Protein AF-A0A3A2IZK6-F1 (afdb_monomer_lite)

pLDDT: mean 93.67, std 5.5, range [66.69, 98.25]

Secondary structure (DSSP, 8-state):
-EEEEEEEEETTTTEEEEEEEEEESSSTT-S-EEEEEES--PPPEE--TTSHHHHHHHHHTT--

Structure (mmCIF, N/CA/C/O backbone):
data_AF-A0A3A2IZK6-F1
#
_entry.id   AF-A0A3A2IZK6-F1
#
loop_
_atom_site.group_PDB
_atom_site.id
_atom_site.type_symbol
_atom_site.label_atom_id
_atom_site.label_alt_id
_atom_site.label_comp_id
_atom_site.label_asym_id
_atom_site.label_entity_id
_atom_site.label_seq_id
_atom_site.pdbx_PDB_ins_code
_atom_site.Cartn_x
_atom_site.Cartn_y
_atom_site.Cartn_z
_atom_site.occupancy
_atom_site.B_iso_or_equiv
_atom_site.auth_seq_id
_atom_site.auth_comp_id
_atom_site.auth_asym_id
_atom_site.auth_atom_id
_atom_site.pdbx_PDB_model_num
ATOM 1 N N . MET A 1 1 ? 5.411 4.976 -18.215 1.00 92.06 1 MET A N 1
ATOM 2 C CA . MET A 1 1 ? 6.146 4.729 -16.958 1.00 92.06 1 MET A CA 1
ATOM 3 C C . MET A 1 1 ? 5.138 4.472 -15.860 1.00 92.06 1 MET A C 1
ATOM 5 O O . MET A 1 1 ? 4.147 5.190 -15.784 1.00 92.06 1 MET A O 1
ATOM 9 N N . SER A 1 2 ? 5.363 3.453 -15.039 1.00 97.69 2 SER A N 1
ATOM 10 C CA . SER A 1 2 ? 4.457 3.069 -13.955 1.00 97.69 2 SER A CA 1
ATOM 11 C C . SER A 1 2 ? 5.227 2.610 -12.723 1.00 97.69 2 SER A C 1
ATOM 13 O O . SER A 1 2 ? 6.403 2.250 -12.804 1.00 97.69 2 SER A O 1
ATOM 15 N N . ALA A 1 3 ? 4.548 2.642 -11.579 1.00 96.06 3 ALA A N 1
ATOM 16 C CA . ALA A 1 3 ? 5.053 2.127 -10.319 1.00 96.06 3 ALA A CA 1
ATOM 17 C C . ALA A 1 3 ? 4.162 0.977 -9.850 1.00 96.06 3 ALA A C 1
ATOM 19 O O . ALA A 1 3 ? 2.935 1.069 -9.930 1.00 96.06 3 ALA A O 1
ATOM 20 N N . LYS A 1 4 ? 4.781 -0.077 -9.324 1.00 95.38 4 LYS A N 1
ATOM 21 C CA . LYS A 1 4 ? 4.094 -1.139 -8.592 1.00 95.38 4 LYS A CA 1
ATOM 22 C C . LYS A 1 4 ? 4.524 -1.068 -7.132 1.00 95.38 4 LYS A C 1
ATOM 24 O O . LYS A 1 4 ? 5.716 -0.982 -6.844 1.00 95.38 4 LYS A O 1
ATOM 29 N N . LYS A 1 5 ? 3.539 -1.094 -6.238 1.00 93.12 5 LYS A N 1
ATOM 30 C CA . LYS A 1 5 ? 3.727 -1.158 -4.790 1.00 93.12 5 LYS A CA 1
ATOM 31 C C . LYS A 1 5 ? 3.068 -2.413 -4.260 1.00 93.12 5 LYS A C 1
ATOM 33 O O . LYS A 1 5 ? 1.909 -2.663 -4.593 1.00 93.12 5 LYS A O 1
ATOM 38 N N . GLY A 1 6 ? 3.771 -3.135 -3.409 1.00 92.31 6 GLY A N 1
ATOM 39 C CA . GLY A 1 6 ? 3.194 -4.204 -2.610 1.00 92.31 6 GLY A CA 1
ATOM 40 C C . GLY A 1 6 ? 3.296 -3.842 -1.140 1.00 92.31 6 GLY A C 1
ATOM 41 O O . GLY A 1 6 ? 4.270 -3.242 -0.674 1.00 92.31 6 GLY A O 1
ATOM 42 N N . GLY A 1 7 ? 2.242 -4.169 -0.413 1.00 91.75 7 GLY A N 1
ATOM 43 C CA . GLY A 1 7 ? 2.122 -3.883 1.001 1.00 91.75 7 GLY A CA 1
ATOM 44 C C . GLY A 1 7 ? 1.306 -4.955 1.693 1.00 91.75 7 GLY A C 1
ATOM 45 O O . GLY A 1 7 ? 0.562 -5.699 1.056 1.00 91.75 7 GLY A O 1
ATOM 46 N N . GLU A 1 8 ? 1.456 -5.004 3.005 1.00 93.75 8 GLU A N 1
ATOM 47 C CA . GLU A 1 8 ? 0.717 -5.901 3.881 1.00 93.75 8 GLU A CA 1
ATOM 48 C C . GLU A 1 8 ? -0.216 -5.082 4.765 1.00 93.75 8 GLU A C 1
ATOM 50 O O . GLU A 1 8 ? 0.126 -3.970 5.181 1.00 93.75 8 GLU A O 1
ATOM 55 N N . TYR A 1 9 ? -1.381 -5.653 5.056 1.00 94.94 9 TYR A N 1
ATOM 56 C CA . TYR A 1 9 ? -2.380 -5.079 5.946 1.00 94.94 9 TYR A CA 1
ATOM 57 C C . TYR A 1 9 ? -2.549 -5.970 7.174 1.00 94.94 9 TYR A C 1
ATOM 59 O O . TYR A 1 9 ? -2.739 -7.178 7.043 1.00 94.94 9 TYR A O 1
ATOM 67 N N . ASP A 1 10 ? -2.544 -5.364 8.357 1.00 95.56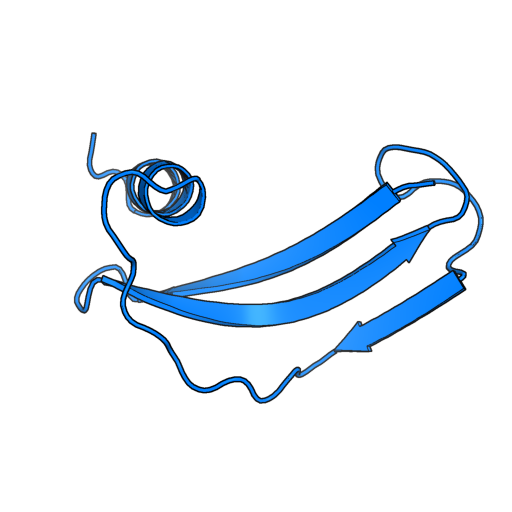 10 ASP A N 1
ATOM 68 C CA . ASP A 1 10 ? -3.049 -5.993 9.575 1.00 95.56 10 ASP A CA 1
ATOM 69 C C . ASP A 1 10 ? -4.540 -5.646 9.699 1.00 95.56 10 ASP A C 1
ATOM 71 O O . ASP A 1 10 ? -4.916 -4.527 10.069 1.00 95.56 10 ASP A O 1
ATOM 75 N N . CYS A 1 11 ? -5.398 -6.600 9.330 1.00 95.62 11 CYS A N 1
ATOM 76 C CA . CYS A 1 11 ? -6.850 -6.430 9.331 1.00 95.62 11 CYS A CA 1
ATOM 77 C C . CYS A 1 11 ? -7.440 -6.244 10.734 1.00 95.62 11 CYS A C 1
ATOM 79 O O . CYS A 1 11 ? -8.516 -5.654 10.852 1.00 95.62 11 CYS A O 1
ATOM 81 N N . GLU A 1 12 ? -6.767 -6.697 11.791 1.00 95.69 12 GLU A N 1
ATOM 82 C CA . GLU A 1 12 ? -7.239 -6.547 13.169 1.00 95.69 12 GLU A CA 1
ATOM 83 C C . GLU A 1 12 ? -6.857 -5.176 13.726 1.00 95.69 12 GLU A C 1
ATOM 85 O O . GLU A 1 12 ? -7.704 -4.465 14.267 1.00 95.69 12 GLU A O 1
ATOM 90 N N . LYS A 1 13 ? -5.600 -4.768 13.526 1.00 95.81 13 LYS A N 1
ATOM 91 C CA . LYS A 1 13 ? -5.050 -3.519 14.076 1.00 95.81 13 LYS A CA 1
ATOM 92 C C . LYS A 1 13 ? -5.238 -2.305 13.172 1.00 95.81 13 LYS A C 1
ATOM 94 O O . LYS A 1 13 ? -4.897 -1.197 13.578 1.00 95.81 13 LYS A O 1
ATOM 99 N N . ALA A 1 14 ? -5.755 -2.501 11.959 1.00 95.31 14 ALA A N 1
ATOM 100 C CA . ALA A 1 14 ? -5.917 -1.458 10.948 1.00 95.31 14 ALA A CA 1
ATOM 101 C C . ALA A 1 14 ? -4.605 -0.697 10.669 1.00 95.31 14 ALA A C 1
ATOM 103 O O . ALA A 1 14 ? -4.568 0.536 10.600 1.00 95.31 14 ALA A O 1
ATOM 104 N N . THR A 1 15 ? -3.516 -1.451 10.506 1.00 96.31 15 THR A N 1
ATOM 105 C CA . THR A 1 15 ? -2.205 -0.919 10.117 1.00 96.31 15 THR A CA 1
ATOM 106 C C . THR A 1 15 ? -1.773 -1.476 8.765 1.00 96.31 15 THR A C 1
ATOM 108 O O . THR A 1 15 ? -2.297 -2.484 8.288 1.00 96.31 15 THR A O 1
ATOM 111 N N . ALA A 1 16 ? -0.837 -0.791 8.112 1.00 94.50 16 ALA A N 1
ATOM 112 C CA . ALA A 1 16 ? -0.270 -1.217 6.842 1.00 94.50 16 ALA A CA 1
ATOM 113 C C . ALA A 1 16 ? 1.231 -0.928 6.780 1.00 94.50 16 ALA A C 1
ATOM 115 O O . ALA A 1 16 ? 1.694 0.075 7.329 1.00 94.50 16 ALA A O 1
ATOM 116 N N . ARG A 1 17 ? 1.979 -1.753 6.047 1.00 93.50 17 ARG A N 1
ATOM 117 C CA . ARG A 1 17 ? 3.389 -1.497 5.707 1.00 93.50 17 ARG A CA 1
ATOM 118 C C . ARG A 1 17 ? 3.663 -1.753 4.233 1.00 93.50 17 ARG A C 1
ATOM 120 O O . ARG A 1 17 ? 3.002 -2.581 3.613 1.00 93.50 17 ARG A O 1
ATOM 127 N N . GLU A 1 18 ? 4.628 -1.035 3.672 1.00 92.88 18 GLU A N 1
ATOM 128 C CA . GLU A 1 18 ? 5.089 -1.226 2.294 1.00 92.88 18 GLU A CA 1
ATOM 129 C C . GLU A 1 18 ? 6.262 -2.209 2.315 1.00 92.88 18 GLU A C 1
ATOM 131 O O . GLU A 1 18 ? 7.201 -2.019 3.084 1.00 92.88 18 GLU A O 1
ATOM 136 N N . ILE A 1 19 ? 6.199 -3.268 1.508 1.00 94.38 19 ILE A N 1
ATOM 137 C CA . ILE A 1 19 ? 7.219 -4.330 1.489 1.00 94.38 19 ILE A CA 1
ATOM 138 C C . ILE A 1 19 ? 8.029 -4.334 0.192 1.00 94.38 19 ILE A C 1
ATOM 140 O O . ILE A 1 19 ? 9.185 -4.760 0.193 1.00 94.38 19 ILE A O 1
ATOM 144 N N . GLU A 1 20 ? 7.455 -3.820 -0.897 1.00 94.62 20 GLU A N 1
ATOM 145 C CA . GLU A 1 20 ? 8.087 -3.776 -2.215 1.00 94.62 20 GLU A CA 1
ATOM 146 C C . GLU A 1 20 ? 7.707 -2.505 -2.982 1.00 94.62 20 GLU A C 1
ATOM 148 O O . GLU A 1 20 ? 6.578 -2.007 -2.900 1.00 94.62 20 GLU A O 1
ATOM 153 N N . TYR A 1 21 ? 8.660 -2.019 -3.773 1.00 94.88 21 TYR A N 1
ATOM 154 C CA . TYR A 1 21 ? 8.483 -0.914 -4.703 1.00 94.88 21 TYR A CA 1
ATOM 155 C C . TYR A 1 21 ? 9.274 -1.173 -5.981 1.00 94.88 21 TYR A C 1
ATOM 157 O O . TYR A 1 21 ? 10.479 -1.424 -5.933 1.00 94.88 21 TYR A O 1
ATOM 165 N N . SER A 1 22 ? 8.623 -1.046 -7.133 1.00 97.19 22 SER A N 1
ATOM 166 C CA . SER A 1 22 ? 9.264 -1.212 -8.439 1.00 97.19 22 SER A CA 1
ATOM 167 C C . SER A 1 22 ? 8.814 -0.134 -9.422 1.00 97.19 22 SER A C 1
ATOM 169 O O . SER A 1 22 ? 7.633 0.217 -9.473 1.00 97.19 22 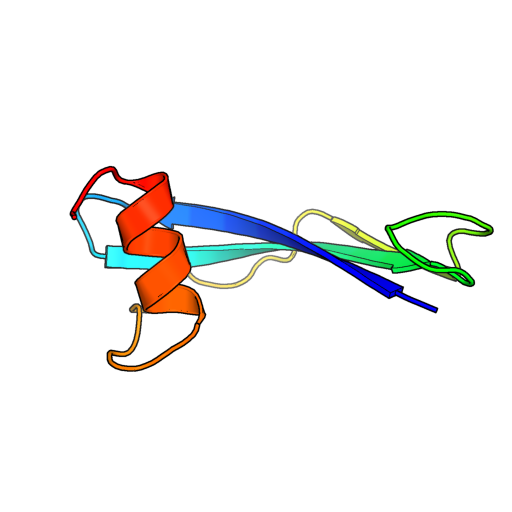SER A O 1
ATOM 171 N N . LEU A 1 23 ? 9.747 0.360 -10.239 1.00 97.69 23 LEU A N 1
ATOM 172 C CA . LEU A 1 23 ? 9.499 1.301 -11.332 1.00 97.69 23 LEU A CA 1
ATOM 173 C C . LEU A 1 23 ? 9.738 0.639 -12.679 1.00 97.69 23 LEU A C 1
ATOM 175 O O . LEU A 1 23 ? 10.782 0.029 -12.906 1.00 97.69 23 LEU A O 1
ATOM 179 N N . TYR A 1 24 ? 8.801 0.853 -13.591 1.00 98.25 24 TYR A N 1
ATOM 180 C CA . TYR A 1 24 ? 8.805 0.288 -14.931 1.00 98.25 24 TYR A CA 1
ATOM 181 C C . TYR A 1 24 ? 8.719 1.397 -15.980 1.00 98.25 24 TYR A C 1
ATOM 183 O O . TYR A 1 24 ? 7.996 2.382 -15.796 1.00 98.25 24 TYR A O 1
ATOM 191 N N . SER A 1 25 ? 9.449 1.251 -17.089 1.00 98.06 25 SER A N 1
ATOM 192 C CA . SER A 1 25 ? 9.504 2.268 -18.150 1.00 98.06 25 SER A CA 1
ATOM 193 C C . SER A 1 25 ? 8.151 2.496 -18.831 1.00 98.06 25 SER A C 1
ATOM 195 O O . SER A 1 25 ? 7.842 3.616 -19.244 1.00 98.06 25 SER A O 1
ATOM 197 N N . GLU A 1 26 ? 7.298 1.475 -18.885 1.00 98.19 26 GLU A N 1
ATOM 198 C CA . GLU A 1 26 ? 5.980 1.530 -19.518 1.00 98.19 26 GLU A CA 1
ATOM 199 C C . GLU A 1 26 ? 4.858 1.410 -18.480 1.00 98.19 26 GLU A C 1
ATOM 201 O O . GLU A 1 26 ? 5.078 1.587 -17.279 1.00 98.19 26 GLU A O 1
ATOM 206 N N . ASN A 1 27 ? 3.623 1.244 -18.940 1.00 97.38 27 ASN A N 1
ATOM 207 C CA . ASN A 1 27 ? 2.441 1.216 -18.084 1.00 97.38 27 ASN A CA 1
ATOM 208 C C . ASN A 1 27 ? 2.190 -0.192 -17.534 1.00 97.38 27 ASN A C 1
ATOM 210 O O . ASN A 1 27 ? 2.663 -1.173 -18.095 1.00 97.38 27 ASN A O 1
ATOM 214 N N . MET A 1 28 ? 1.423 -0.288 -16.445 1.00 95.25 28 MET A N 1
ATOM 215 C CA . MET A 1 28 ? 0.969 -1.567 -15.874 1.00 95.25 28 MET A CA 1
ATOM 216 C C . MET A 1 28 ? 2.098 -2.557 -15.530 1.00 95.25 28 MET A C 1
ATOM 218 O O . MET A 1 28 ? 1.904 -3.767 -15.595 1.00 95.25 28 MET A O 1
ATOM 222 N N . GLY A 1 29 ? 3.282 -2.060 -15.161 1.00 95.00 29 GLY A N 1
ATOM 223 C CA . GLY A 1 29 ? 4.440 -2.908 -14.867 1.00 95.00 29 GLY A CA 1
ATOM 224 C C . GLY A 1 29 ? 5.121 -3.516 -16.100 1.00 95.00 29 GLY A C 1
ATOM 225 O O . GLY A 1 29 ? 5.877 -4.471 -15.960 1.00 95.00 29 GLY A O 1
ATOM 226 N N . ALA A 1 30 ? 4.850 -2.997 -17.300 1.00 96.94 30 ALA A N 1
ATOM 227 C CA . ALA A 1 30 ? 5.472 -3.453 -18.539 1.00 96.94 30 ALA A CA 1
ATOM 228 C C . ALA A 1 30 ? 6.781 -2.709 -18.863 1.00 96.94 30 ALA A C 1
ATOM 230 O O . ALA A 1 30 ? 7.112 -1.670 -18.283 1.00 96.94 30 ALA A O 1
ATOM 231 N N . GLY A 1 31 ? 7.511 -3.221 -19.853 1.00 96.75 31 GLY A N 1
ATOM 232 C CA . GLY A 1 31 ? 8.774 -2.646 -20.305 1.00 96.75 31 GLY A CA 1
ATOM 233 C C . GLY A 1 31 ? 9.941 -2.986 -19.376 1.00 96.75 31 GLY A C 1
ATOM 234 O O . GLY A 1 31 ? 9.967 -4.029 -18.722 1.00 96.75 31 GLY A O 1
ATOM 235 N N . LYS A 1 32 ? 10.950 -2.112 -19.336 1.00 97.88 32 LYS A N 1
ATOM 236 C CA . LYS A 1 32 ? 12.167 -2.331 -18.546 1.00 97.88 32 LYS A CA 1
ATOM 237 C C . LYS A 1 32 ? 11.930 -1.984 -17.080 1.00 97.88 32 LYS A C 1
ATOM 239 O O . LYS A 1 32 ? 11.396 -0.917 -16.773 1.00 97.88 32 LYS A O 1
ATOM 244 N N . LEU A 1 33 ? 12.407 -2.849 -16.188 1.00 97.44 33 LEU A N 1
ATOM 245 C CA . LEU A 1 33 ? 12.538 -2.546 -14.766 1.00 97.44 33 LEU A CA 1
ATOM 246 C C . LEU A 1 33 ? 13.650 -1.503 -14.587 1.00 97.44 33 LEU A C 1
ATOM 248 O O . LEU A 1 33 ? 14.816 -1.780 -14.857 1.00 97.44 33 LEU A O 1
ATOM 252 N N . VAL A 1 34 ? 13.276 -0.296 -14.170 1.00 97.69 34 VAL A N 1
ATOM 253 C CA . VAL A 1 34 ? 14.195 0.839 -13.975 1.00 97.69 34 VAL A CA 1
ATOM 254 C C . VAL A 1 34 ? 14.752 0.847 -12.555 1.00 97.69 34 VAL A C 1
ATOM 256 O O . VAL A 1 34 ? 15.905 1.201 -12.332 1.00 97.69 34 VAL A O 1
ATOM 259 N N . PHE A 1 35 ? 13.928 0.451 -11.587 1.00 96.25 35 PHE A N 1
ATOM 260 C CA . PHE A 1 35 ? 14.293 0.388 -10.179 1.00 96.25 35 PHE A CA 1
ATOM 261 C C . PHE A 1 35 ? 13.458 -0.680 -9.484 1.00 96.25 35 PHE A C 1
ATOM 263 O O . PHE A 1 35 ? 12.278 -0.841 -9.800 1.00 96.25 35 PHE A O 1
ATOM 270 N N . SER A 1 36 ? 14.043 -1.369 -8.509 1.00 95.56 36 SER A N 1
ATOM 271 C CA . SER A 1 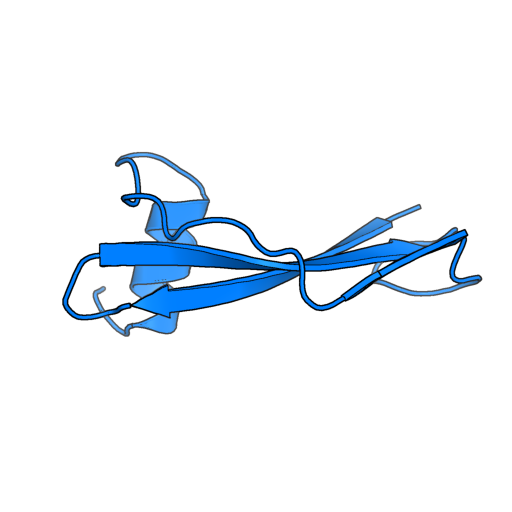36 ? 13.297 -2.233 -7.602 1.00 95.56 36 SER A CA 1
ATOM 272 C C . SER A 1 36 ? 13.934 -2.240 -6.228 1.00 95.56 36 SER A C 1
ATOM 274 O O . SER A 1 36 ? 15.155 -2.311 -6.103 1.00 95.56 36 SER A O 1
ATOM 276 N N . GLN A 1 37 ? 13.092 -2.230 -5.204 1.00 95.69 37 GLN A N 1
ATOM 277 C CA . GLN A 1 37 ? 13.490 -2.414 -3.823 1.00 95.69 37 GLN A CA 1
ATOM 278 C C . GLN A 1 37 ? 12.493 -3.338 -3.134 1.00 95.69 37 GLN A C 1
ATOM 280 O O . GLN A 1 37 ? 11.298 -3.059 -3.090 1.00 95.69 37 GLN A O 1
ATOM 285 N N . ASN A 1 38 ? 13.018 -4.428 -2.582 1.00 91.12 38 ASN A N 1
ATOM 286 C CA . ASN A 1 38 ? 12.259 -5.403 -1.808 1.00 91.12 38 ASN A CA 1
ATOM 287 C C . ASN A 1 38 ? 12.635 -5.283 -0.333 1.00 91.12 38 ASN A C 1
ATOM 289 O O . ASN A 1 38 ? 13.693 -4.740 -0.001 1.00 91.12 38 ASN A O 1
ATOM 293 N N . ASN A 1 39 ? 11.803 -5.850 0.539 1.00 86.25 39 ASN A N 1
ATOM 294 C CA . ASN A 1 39 ? 11.989 -5.813 1.988 1.00 86.25 39 ASN A CA 1
ATOM 295 C C . ASN A 1 39 ? 12.198 -4.384 2.490 1.00 86.25 39 ASN A C 1
ATOM 297 O O . ASN A 1 39 ? 13.090 -4.119 3.302 1.00 86.25 39 ASN A O 1
ATOM 301 N N . ILE A 1 40 ? 11.388 -3.457 1.975 1.00 86.88 40 ILE A N 1
ATOM 302 C CA . ILE A 1 40 ? 11.351 -2.088 2.470 1.00 86.88 40 ILE A CA 1
ATOM 303 C C . ILE A 1 40 ? 10.955 -2.193 3.944 1.00 86.88 40 ILE A C 1
ATOM 305 O O . ILE A 1 40 ? 9.817 -2.509 4.276 1.00 86.88 40 ILE A O 1
ATOM 309 N N . LYS A 1 41 ? 11.923 -2.021 4.851 1.00 72.81 41 LYS A N 1
ATOM 310 C CA . LYS A 1 41 ? 11.706 -2.124 6.300 1.00 72.81 41 LYS A CA 1
ATOM 311 C C . LYS A 1 41 ? 10.985 -0.874 6.800 1.00 72.81 41 LYS A C 1
ATOM 313 O O . LYS A 1 41 ? 11.550 -0.084 7.548 1.00 72.81 41 LYS A O 1
ATOM 318 N N . THR A 1 42 ? 9.754 -0.677 6.343 1.00 76.38 42 THR A N 1
ATOM 319 C CA . THR A 1 42 ? 8.867 0.337 6.901 1.00 76.38 42 THR A CA 1
ATOM 320 C C . THR A 1 42 ? 8.155 -0.235 8.113 1.00 76.38 42 THR A C 1
ATOM 322 O O . THR A 1 42 ? 7.645 -1.359 8.097 1.00 76.38 42 THR A O 1
ATOM 325 N N . GLU A 1 43 ? 8.151 0.543 9.190 1.00 87.88 43 GLU A N 1
ATOM 326 C CA . GLU A 1 43 ? 7.287 0.266 10.327 1.00 87.88 43 GLU A CA 1
ATOM 327 C C . GLU A 1 43 ? 5.827 0.257 9.868 1.00 87.88 43 GLU A C 1
ATOM 329 O O . GLU A 1 43 ? 5.441 0.955 8.925 1.00 87.88 43 GLU A O 1
ATOM 334 N N . SER A 1 44 ? 5.010 -0.568 10.521 1.00 92.00 44 SER A N 1
ATOM 335 C CA . SER A 1 44 ? 3.577 -0.584 10.237 1.00 92.00 44 SER A CA 1
ATOM 336 C C . SER A 1 44 ? 2.958 0.715 10.726 1.00 92.00 44 SER A C 1
ATOM 338 O O . SER A 1 44 ? 3.082 1.064 11.897 1.00 92.00 44 SER A O 1
ATOM 340 N N . ILE A 1 45 ? 2.283 1.422 9.826 1.00 93.69 45 ILE A N 1
ATOM 341 C CA . ILE A 1 45 ? 1.629 2.694 10.122 1.00 93.69 45 ILE A CA 1
ATOM 342 C C . ILE A 1 45 ? 0.120 2.510 10.211 1.00 93.69 45 ILE A C 1
ATOM 344 O O . ILE A 1 45 ? -0.465 1.707 9.481 1.00 93.69 45 ILE A O 1
ATOM 348 N N . ALA A 1 46 ? -0.519 3.276 11.092 1.00 96.25 46 ALA A N 1
ATOM 349 C CA . ALA A 1 46 ? -1.971 3.312 11.185 1.00 96.25 46 ALA A CA 1
ATOM 350 C C . ALA A 1 46 ? -2.591 3.811 9.872 1.00 96.25 46 ALA A C 1
ATOM 352 O O . ALA A 1 46 ? -2.083 4.733 9.224 1.00 96.25 46 ALA A O 1
ATOM 353 N N . ILE A 1 47 ? -3.704 3.199 9.478 1.00 95.31 47 ILE A N 1
ATOM 354 C CA . ILE A 1 47 ? -4.421 3.575 8.262 1.00 95.31 47 ILE A CA 1
ATOM 355 C C . ILE A 1 47 ? -5.262 4.816 8.550 1.00 95.31 47 ILE A C 1
ATOM 357 O O . ILE A 1 47 ? -6.222 4.778 9.316 1.00 95.31 47 ILE A O 1
ATOM 361 N N . ALA A 1 48 ? -4.898 5.931 7.917 1.00 94.88 48 ALA A N 1
ATOM 362 C CA . ALA A 1 48 ? -5.631 7.181 8.057 1.00 94.88 48 ALA A CA 1
ATOM 363 C C . ALA A 1 48 ? -6.977 7.132 7.305 1.00 94.88 48 ALA A C 1
ATOM 365 O O . ALA A 1 48 ? -7.020 6.634 6.171 1.00 94.88 48 ALA A O 1
ATOM 366 N N . PRO A 1 49 ? -8.059 7.685 7.885 1.00 95.06 49 PRO A N 1
ATOM 367 C CA . PRO A 1 49 ? -9.365 7.722 7.240 1.00 95.06 49 PRO A CA 1
ATOM 368 C C . PRO A 1 49 ? -9.374 8.663 6.030 1.00 95.06 49 PRO A C 1
ATOM 370 O O . PRO A 1 49 ? -8.572 9.5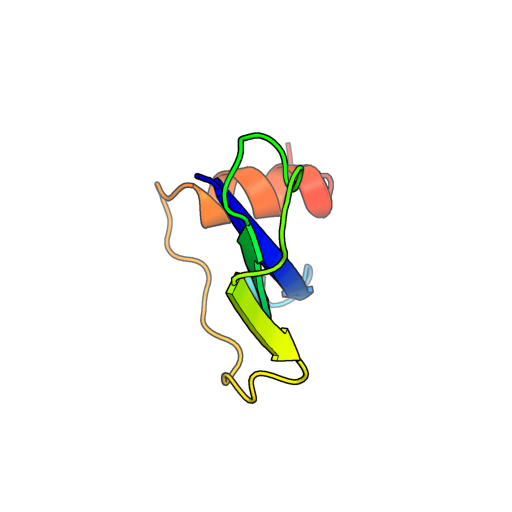93 5.938 1.00 95.06 49 PRO A O 1
ATOM 373 N N . LYS A 1 50 ? -10.326 8.449 5.118 1.00 95.31 50 LYS A N 1
ATOM 374 C CA . LYS A 1 50 ? -10.515 9.203 3.868 1.00 95.31 50 LYS A CA 1
ATOM 375 C C . LYS A 1 50 ? -9.287 9.164 2.953 1.00 95.31 50 LYS A C 1
ATOM 377 O O . LYS A 1 50 ? -9.006 10.118 2.231 1.00 95.31 50 LYS A O 1
ATOM 382 N N . THR A 1 51 ? -8.558 8.050 2.972 1.00 94.62 51 THR A N 1
ATOM 383 C CA . THR A 1 51 ? -7.403 7.825 2.096 1.00 94.62 51 THR A CA 1
ATOM 384 C C . THR A 1 51 ? -7.640 6.666 1.135 1.00 94.62 51 THR A C 1
ATOM 386 O O . THR A 1 51 ? -8.447 5.766 1.382 1.00 94.62 51 THR A O 1
ATOM 389 N N . ILE A 1 52 ? -6.871 6.643 0.043 1.00 93.56 5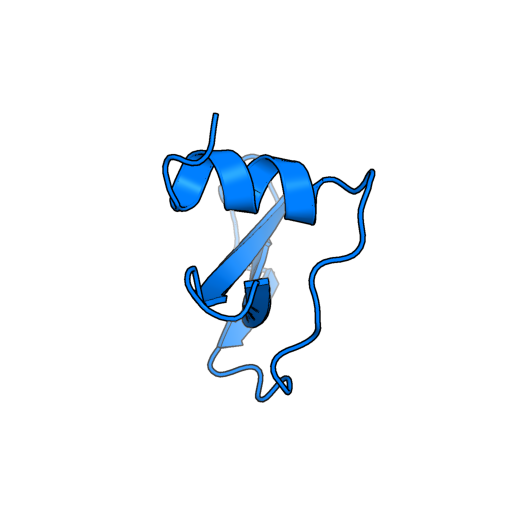2 ILE A N 1
ATOM 390 C CA . ILE A 1 52 ? -6.832 5.494 -0.873 1.00 93.56 52 ILE A CA 1
ATOM 391 C C . ILE A 1 52 ? -6.438 4.220 -0.107 1.00 93.56 52 ILE A C 1
ATOM 393 O O . ILE A 1 52 ? -7.026 3.166 -0.334 1.00 93.56 52 ILE A O 1
ATOM 397 N N . LYS A 1 53 ? -5.502 4.320 0.851 1.00 92.44 53 LYS A N 1
ATOM 398 C CA . LYS A 1 53 ? -5.086 3.187 1.694 1.00 92.44 53 LYS A CA 1
ATOM 399 C C . LYS A 1 53 ? -6.241 2.622 2.521 1.00 92.44 53 LYS A C 1
ATOM 401 O O . LYS A 1 53 ? -6.366 1.407 2.594 1.00 92.44 53 LYS A O 1
ATOM 406 N N . GLU A 1 54 ? -7.102 3.466 3.093 1.00 95.38 54 GLU A N 1
ATOM 407 C CA . GLU A 1 54 ? -8.298 2.998 3.813 1.00 95.38 54 GLU A CA 1
ATOM 408 C C . GLU A 1 54 ? -9.253 2.231 2.892 1.00 95.38 54 GLU A C 1
ATOM 410 O O . GLU A 1 54 ? -9.759 1.172 3.258 1.00 95.38 54 GLU A O 1
ATOM 415 N N . THR A 1 55 ? -9.473 2.740 1.680 1.00 95.81 55 THR A N 1
ATOM 416 C CA . THR A 1 55 ? -10.364 2.089 0.708 1.00 95.81 55 THR A CA 1
ATOM 417 C C . THR A 1 55 ? -9.822 0.718 0.304 1.00 95.81 55 THR A C 1
ATOM 419 O O . THR A 1 55 ? -10.547 -0.274 0.346 1.00 95.81 55 THR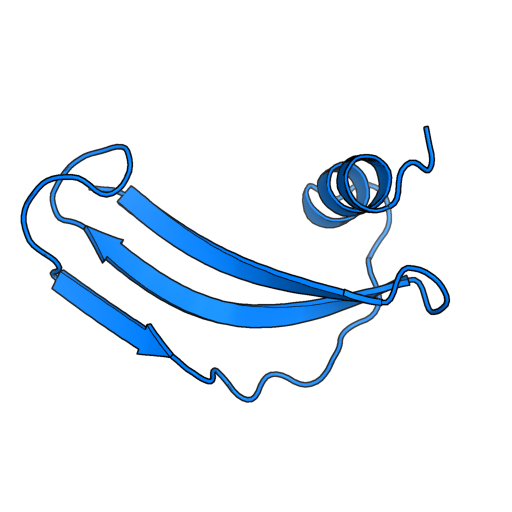 A O 1
ATOM 422 N N . LEU A 1 56 ? -8.528 0.641 -0.021 1.00 94.31 56 LEU A N 1
ATOM 423 C CA . LEU A 1 56 ? -7.864 -0.617 -0.364 1.00 94.31 56 LEU A CA 1
ATOM 424 C C . LEU A 1 56 ? -7.866 -1.608 0.805 1.00 94.31 56 LEU A C 1
ATOM 426 O O . LEU A 1 56 ? -8.106 -2.791 0.591 1.00 94.31 56 LEU A O 1
ATOM 430 N N . PHE A 1 57 ? -7.663 -1.133 2.034 1.00 95.12 57 PHE A N 1
ATOM 431 C CA . PHE A 1 57 ? -7.753 -1.948 3.244 1.00 95.12 57 PHE A CA 1
ATOM 432 C C . PHE A 1 57 ? -9.139 -2.561 3.441 1.00 95.12 57 PHE A C 1
ATOM 434 O O . PHE A 1 57 ? -9.243 -3.760 3.686 1.00 95.12 57 PHE A O 1
ATOM 441 N N . LYS A 1 58 ? -10.209 -1.767 3.302 1.00 95.88 58 LYS A N 1
ATOM 442 C CA . LYS A 1 58 ? -11.584 -2.277 3.425 1.00 95.88 58 LYS A CA 1
ATOM 443 C C . LYS A 1 58 ? -11.868 -3.362 2.393 1.00 95.88 58 LYS A C 1
ATOM 445 O O . LYS A 1 58 ? -12.460 -4.375 2.742 1.00 95.88 58 LYS A O 1
ATOM 450 N N . ILE A 1 59 ? -11.401 -3.181 1.156 1.00 95.69 59 ILE A N 1
ATOM 451 C CA . ILE A 1 59 ? -11.533 -4.190 0.099 1.00 95.69 59 ILE A CA 1
ATOM 452 C C . ILE A 1 59 ? -10.737 -5.453 0.455 1.00 95.69 59 ILE A C 1
ATOM 454 O O . ILE A 1 59 ? -11.300 -6.543 0.456 1.00 95.69 59 ILE A O 1
ATOM 458 N N . ALA A 1 60 ? -9.453 -5.314 0.794 1.00 94.56 60 ALA A N 1
ATOM 459 C CA . ALA A 1 60 ? -8.569 -6.444 1.077 1.00 94.56 60 ALA A CA 1
ATOM 460 C C . ALA A 1 60 ? -9.016 -7.261 2.301 1.00 94.56 60 ALA A C 1
ATOM 462 O O . ALA A 1 60 ? -8.937 -8.485 2.286 1.00 94.56 60 ALA A O 1
ATOM 463 N N . CYS A 1 61 ? -9.508 -6.589 3.344 1.00 95.94 61 CYS A N 1
ATOM 464 C CA . CYS A 1 61 ? -9.966 -7.216 4.582 1.00 95.94 61 CYS A CA 1
ATOM 465 C C . CYS A 1 61 ? -11.471 -7.549 4.589 1.00 95.94 61 CYS A C 1
ATOM 467 O O . CYS A 1 61 ? -11.979 -7.969 5.626 1.00 95.94 61 CYS A O 1
ATOM 469 N N . GLY A 1 62 ? -12.200 -7.320 3.488 1.00 95.25 62 GLY A N 1
ATOM 470 C CA . GLY A 1 62 ? -13.634 -7.624 3.388 1.00 95.25 62 GLY A CA 1
ATOM 471 C C . GLY A 1 62 ? -14.537 -6.811 4.326 1.00 95.25 62 GLY A C 1
ATOM 472 O O . GLY A 1 62 ? -15.559 -7.315 4.778 1.00 95.25 62 GLY A O 1
ATOM 473 N N . LYS A 1 63 ? -14.166 -5.566 4.645 1.00 88.38 63 LYS A N 1
ATOM 474 C CA . LYS A 1 63 ? -14.875 -4.680 5.590 1.00 88.38 63 LYS A CA 1
ATOM 475 C C . LYS A 1 63 ? -15.763 -3.642 4.885 1.00 88.38 63 LYS A C 1
ATOM 477 O O . LYS A 1 63 ? -15.660 -2.452 5.196 1.00 88.38 63 LYS A O 1
ATOM 482 N N . GLN A 1 64 ? -16.544 -4.074 3.893 1.00 66.69 64 GLN A N 1
ATOM 483 C CA . GLN A 1 64 ? -17.511 -3.205 3.204 1.00 66.69 64 GLN A CA 1
ATOM 484 C C . GLN A 1 64 ? -18.711 -2.874 4.085 1.00 66.69 64 GLN A C 1
ATOM 486 O O . GLN A 1 64 ? -19.191 -3.788 4.790 1.00 66.69 64 GLN A O 1
#

Foldseek 3Di:
DDKDWDKDADLVQQWIDTFKIWDAPDPPNDHDTPDIDGRPVDDTGHDDPPDPSVVVSCVVNVVD

Sequence (64 aa):
MSAKKGGEYDCEKATAREIEYSLYSENMGAGKLVFSQNNIKTESIAIAPKTIKETLFKIACGKQ

Radius of gyration: 13.42 Å; chains: 1; bounding box: 32×17×34 Å